Protein AF-U1Q162-F1 (afdb_monomer_lite)

Secondary structure (DSSP, 8-state):
--TTTT--TTSPPTT---S--HHHHHHHHHHHHHHHHHHH--STTGGGS-SHHHHHHHHHHHHHHTT-SS------GGG-

Sequence (80 aa):
ANPSDDAGPTNPLKGITSTNNPAQDKIDRGTANAARCAQHSQVPELLDHVGTRDVARDLDILRATNSNTKLNYLGVSYGT

Organism: NCBI:txid1321818

Structure (mmCIF, N/CA/C/O backbone):
data_AF-U1Q162-F1
#
_entry.id   AF-U1Q162-F1
#
loop_
_atom_site.group_PDB
_atom_site.id
_atom_site.type_symbol
_atom_site.label_atom_id
_atom_site.label_alt_id
_atom_site.label_comp_id
_atom_site.label_asym_id
_atom_site.label_entity_id
_atom_site.label_seq_id
_atom_site.pdbx_PDB_ins_code
_atom_site.Cartn_x
_atom_site.Cartn_y
_atom_site.Cartn_z
_atom_site.occupancy
_atom_site.B_iso_or_equiv
_atom_site.auth_seq_id
_atom_site.auth_comp_id
_atom_site.auth_asym_id
_atom_site.auth_atom_id
_atom_site.pdbx_PDB_model_num
ATOM 1 N N . ALA A 1 1 ? 2.954 9.449 -34.286 1.00 54.47 1 ALA A N 1
ATOM 2 C CA . ALA A 1 1 ? 3.015 8.342 -33.314 1.00 54.47 1 ALA A CA 1
ATOM 3 C C . ALA A 1 1 ? 3.919 8.785 -32.179 1.00 54.47 1 ALA A C 1
ATOM 5 O O . ALA A 1 1 ? 4.987 9.320 -32.469 1.00 54.47 1 ALA A O 1
ATOM 6 N N . ASN A 1 2 ? 3.463 8.674 -30.935 1.00 51.81 2 ASN A N 1
ATOM 7 C CA . ASN A 1 2 ? 4.243 9.055 -29.766 1.00 51.81 2 ASN A CA 1
ATOM 8 C C . ASN A 1 2 ? 5.222 7.901 -29.459 1.00 51.81 2 ASN A C 1
ATOM 10 O O . ASN A 1 2 ? 4.805 6.743 -29.477 1.00 51.81 2 ASN A O 1
ATOM 14 N N . PRO A 1 3 ? 6.520 8.151 -29.204 1.00 55.28 3 PRO A N 1
ATOM 15 C CA . PRO A 1 3 ? 7.492 7.078 -28.945 1.00 55.28 3 PRO A CA 1
ATOM 16 C C . PRO A 1 3 ? 7.150 6.178 -27.746 1.00 55.28 3 PRO A C 1
ATOM 18 O O . PRO A 1 3 ? 7.739 5.109 -27.588 1.00 55.28 3 PRO A O 1
ATOM 21 N N . SER A 1 4 ? 6.216 6.623 -26.905 1.00 56.06 4 SER A N 1
ATOM 22 C CA . SER A 1 4 ? 5.731 5.945 -25.704 1.00 56.06 4 SER A CA 1
ATOM 23 C C . SER A 1 4 ? 4.577 4.966 -25.944 1.00 56.06 4 SER A C 1
ATOM 25 O O . SER A 1 4 ? 4.249 4.225 -25.026 1.00 56.06 4 SER A O 1
ATOM 27 N N . ASP A 1 5 ? 3.971 4.951 -27.136 1.00 57.59 5 ASP A N 1
ATOM 28 C CA . ASP A 1 5 ? 2.717 4.221 -27.396 1.00 57.59 5 ASP A CA 1
ATOM 29 C C . ASP A 1 5 ? 2.850 2.685 -27.226 1.00 57.59 5 ASP A C 1
ATOM 31 O O . ASP A 1 5 ? 1.870 2.026 -26.892 1.00 57.59 5 ASP A O 1
ATOM 35 N N . ASP A 1 6 ? 4.064 2.129 -27.371 1.00 55.53 6 ASP A N 1
ATOM 36 C CA . ASP A 1 6 ? 4.352 0.679 -27.314 1.00 55.53 6 ASP A CA 1
ATOM 37 C C . ASP A 1 6 ? 5.344 0.290 -26.184 1.00 55.53 6 ASP A C 1
ATOM 39 O O . ASP A 1 6 ? 5.837 -0.845 -26.117 1.00 55.53 6 ASP A O 1
ATOM 43 N N . ALA A 1 7 ? 5.702 1.238 -25.310 1.00 55.16 7 ALA A N 1
ATOM 44 C CA . ALA A 1 7 ? 6.720 1.032 -24.282 1.00 55.16 7 ALA A CA 1
ATOM 45 C C . ALA A 1 7 ? 6.139 0.285 -23.070 1.00 55.16 7 ALA A C 1
ATOM 47 O O . ALA A 1 7 ? 5.617 0.882 -22.131 1.00 55.16 7 ALA A O 1
ATOM 48 N N . GLY A 1 8 ? 6.236 -1.045 -23.087 1.00 53.97 8 GLY A N 1
ATOM 49 C CA . GLY A 1 8 ? 6.097 -1.861 -21.880 1.00 53.97 8 GLY A CA 1
ATOM 50 C C . GLY A 1 8 ? 7.239 -1.596 -20.881 1.00 53.97 8 GLY A C 1
ATOM 51 O O . GLY A 1 8 ? 8.265 -1.034 -21.262 1.00 53.97 8 GLY A O 1
ATOM 52 N N . PRO A 1 9 ? 7.123 -2.046 -19.619 1.00 54.16 9 PRO A N 1
ATOM 53 C CA . PRO A 1 9 ? 8.097 -1.769 -18.550 1.00 54.16 9 PRO A CA 1
ATOM 54 C C . PRO A 1 9 ? 9.512 -2.319 -18.807 1.00 54.16 9 PRO A C 1
ATOM 56 O O . PRO A 1 9 ? 10.425 -2.065 -18.028 1.00 54.16 9 PRO A O 1
ATOM 59 N N . THR A 1 10 ? 9.705 -3.083 -19.879 1.00 53.62 10 THR A N 1
ATOM 60 C CA . THR A 1 10 ? 11.000 -3.628 -20.307 1.00 53.62 10 THR A CA 1
ATOM 61 C C . THR A 1 10 ? 11.294 -3.381 -21.785 1.00 53.62 10 THR A C 1
ATOM 63 O O . THR A 1 10 ? 12.338 -3.809 -22.270 1.00 53.62 10 THR A O 1
ATOM 66 N N . ASN A 1 11 ? 10.387 -2.737 -22.527 1.00 57.81 11 ASN A N 1
ATOM 67 C CA . ASN A 1 11 ? 10.590 -2.519 -23.955 1.00 57.81 11 ASN A CA 1
ATOM 68 C C . ASN A 1 11 ? 11.316 -1.191 -24.183 1.00 57.81 11 ASN A C 1
ATOM 70 O O . ASN A 1 11 ? 10.911 -0.172 -23.616 1.00 57.81 11 ASN A O 1
ATOM 74 N N . PRO A 1 12 ? 12.350 -1.172 -25.042 1.00 57.19 12 PRO A N 1
ATOM 75 C CA . PRO A 1 12 ? 13.026 0.063 -25.390 1.00 57.19 12 PRO A CA 1
ATOM 76 C C . PRO A 1 12 ? 12.078 1.001 -26.140 1.00 57.19 12 PRO A C 1
ATOM 78 O O . PRO A 1 12 ? 11.282 0.577 -26.982 1.00 57.19 12 PRO A O 1
ATOM 81 N N . LEU A 1 13 ? 12.194 2.297 -25.850 1.00 60.62 13 LEU A N 1
ATOM 82 C CA . LEU A 1 13 ? 11.461 3.344 -26.560 1.00 60.62 13 L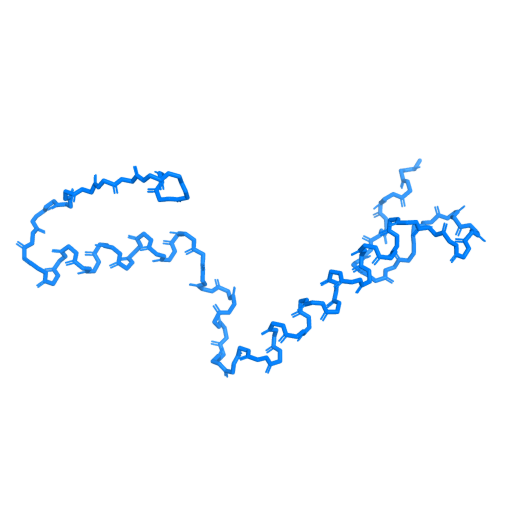EU A CA 1
ATOM 83 C C . LEU A 1 13 ? 11.740 3.255 -28.069 1.00 60.62 13 LEU A C 1
ATOM 85 O O . LEU A 1 13 ? 12.892 3.259 -28.517 1.00 60.62 13 LEU A O 1
ATOM 89 N N . LYS A 1 14 ? 10.669 3.186 -28.861 1.00 55.09 14 LYS A N 1
ATOM 90 C CA . LYS A 1 14 ? 10.738 2.983 -30.311 1.00 55.09 14 LYS A CA 1
ATOM 91 C C . LYS A 1 14 ? 11.480 4.140 -30.988 1.00 55.09 14 LYS A C 1
ATOM 93 O O . LYS A 1 14 ? 11.092 5.297 -30.850 1.00 55.09 14 LYS A O 1
ATOM 98 N N . GLY A 1 15 ? 12.524 3.817 -31.756 1.00 58.06 15 GLY A N 1
ATOM 99 C CA . GLY A 1 15 ? 13.307 4.788 -32.533 1.00 58.06 15 GLY A CA 1
ATOM 100 C C . GLY A 1 15 ? 14.534 5.372 -31.822 1.00 58.06 15 GLY A C 1
ATOM 101 O O . GLY A 1 15 ? 15.198 6.230 -32.397 1.00 58.06 15 GLY A O 1
ATOM 102 N N . ILE A 1 16 ? 14.870 4.909 -30.613 1.00 55.25 16 ILE A N 1
ATOM 103 C CA . ILE A 1 16 ? 16.095 5.318 -29.913 1.00 55.25 16 ILE A CA 1
ATOM 104 C C . ILE A 1 16 ? 17.198 4.282 -30.170 1.00 55.25 16 ILE A C 1
ATOM 106 O O . ILE A 1 16 ? 17.155 3.174 -29.650 1.00 55.25 16 ILE A O 1
ATOM 110 N N . THR A 1 17 ? 18.196 4.648 -30.979 1.00 56.47 17 THR A N 1
ATOM 111 C CA . THR A 1 17 ? 19.365 3.810 -31.327 1.00 56.47 17 THR A CA 1
ATOM 112 C C . THR A 1 17 ? 20.576 4.025 -30.406 1.00 56.47 17 THR A C 1
ATOM 114 O O . THR A 1 17 ? 21.645 3.477 -30.659 1.00 56.47 17 THR A O 1
ATOM 117 N N . SER A 1 18 ? 20.436 4.830 -29.346 1.00 50.81 18 SER A N 1
ATOM 118 C CA . SER A 1 18 ? 21.519 5.136 -28.403 1.00 50.81 18 SER A CA 1
ATOM 119 C C . SER A 1 18 ? 21.510 4.176 -27.215 1.00 50.81 18 SER A C 1
ATOM 121 O O . SER A 1 18 ? 20.544 4.138 -26.454 1.00 50.81 18 SER A O 1
ATOM 123 N N . THR A 1 19 ? 22.622 3.467 -27.016 1.00 53.94 19 THR A N 1
ATOM 124 C CA . THR A 1 19 ? 22.887 2.547 -25.893 1.00 53.94 19 THR A CA 1
ATOM 125 C C . THR A 1 19 ? 23.012 3.251 -24.531 1.00 53.94 19 THR A C 1
ATOM 127 O O . THR A 1 19 ? 23.176 2.586 -23.519 1.00 53.94 19 THR A O 1
ATOM 130 N N . ASN A 1 20 ? 22.912 4.586 -24.492 1.00 56.78 20 ASN A N 1
ATOM 131 C CA . ASN A 1 20 ? 22.942 5.404 -23.279 1.00 56.78 20 ASN A CA 1
ATOM 132 C C . ASN A 1 20 ? 21.680 6.272 -23.227 1.00 56.78 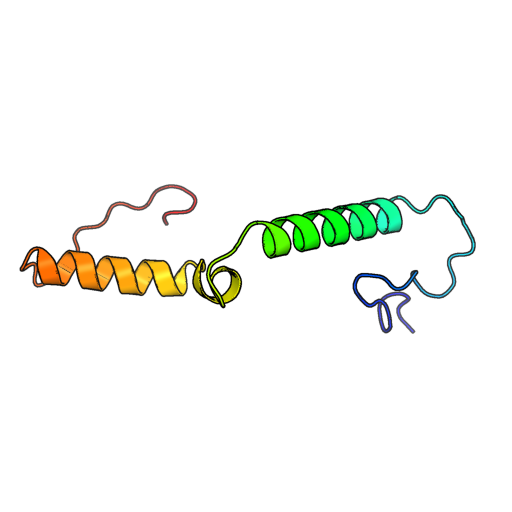20 ASN A C 1
ATOM 134 O O . ASN A 1 20 ? 21.728 7.471 -23.511 1.00 56.78 20 ASN A O 1
ATOM 138 N N . ASN A 1 21 ? 20.532 5.665 -22.923 1.00 70.31 21 ASN A N 1
ATOM 139 C CA . ASN A 1 21 ? 19.301 6.404 -22.666 1.00 70.31 21 ASN A CA 1
ATOM 140 C C . ASN A 1 21 ? 19.049 6.457 -21.148 1.00 70.31 21 ASN A C 1
ATOM 142 O O . ASN A 1 21 ? 18.581 5.468 -20.587 1.00 70.31 21 ASN A O 1
ATOM 146 N N . PRO A 1 22 ? 19.272 7.604 -20.476 1.00 70.62 22 PRO A N 1
ATOM 147 C CA . PRO A 1 22 ? 19.038 7.749 -19.037 1.00 70.62 22 PRO A CA 1
ATOM 148 C C . PRO A 1 22 ? 17.606 7.417 -18.587 1.00 70.62 22 PRO A C 1
ATOM 150 O O . PRO A 1 22 ? 17.372 7.188 -17.398 1.00 70.62 22 PRO A O 1
ATOM 153 N N . ALA A 1 23 ? 16.631 7.430 -19.504 1.00 78.12 23 ALA A N 1
ATOM 154 C CA . ALA A 1 23 ? 15.276 6.968 -19.226 1.00 78.12 23 ALA A CA 1
ATOM 155 C C . ALA A 1 23 ? 15.198 5.434 -19.137 1.00 78.12 23 ALA A C 1
ATOM 157 O O . ALA A 1 23 ? 14.538 4.928 -18.233 1.00 78.12 23 ALA A O 1
ATOM 158 N N . GLN A 1 24 ? 15.913 4.706 -20.004 1.00 77.38 24 GLN A N 1
ATOM 159 C CA . GLN A 1 24 ? 15.951 3.241 -19.986 1.00 77.38 24 GLN A CA 1
ATOM 160 C C . GLN A 1 24 ? 16.612 2.724 -18.706 1.00 77.38 24 GLN A C 1
ATOM 162 O O . GLN A 1 24 ? 16.031 1.893 -18.021 1.00 77.38 24 GLN A O 1
ATOM 167 N N . ASP A 1 25 ? 17.731 3.321 -18.287 1.00 79.44 25 ASP A N 1
ATOM 168 C CA . ASP A 1 25 ? 18.392 2.950 -17.027 1.00 79.44 25 ASP A CA 1
ATOM 169 C C . ASP A 1 25 ? 17.466 3.116 -15.809 1.00 79.44 25 ASP A C 1
ATOM 171 O O . ASP A 1 25 ? 17.519 2.353 -14.843 1.00 79.44 25 ASP A O 1
ATOM 175 N N . LYS A 1 26 ? 16.603 4.141 -15.814 1.00 81.94 26 LYS A N 1
ATOM 176 C CA . LYS A 1 26 ? 15.613 4.346 -14.745 1.00 81.94 26 LYS A CA 1
ATOM 177 C C . LYS A 1 26 ? 14.527 3.273 -14.770 1.00 81.94 26 LYS A C 1
ATOM 179 O O . LYS A 1 26 ? 14.149 2.807 -13.696 1.00 81.94 26 LYS A O 1
ATOM 184 N N . ILE A 1 27 ? 14.061 2.899 -15.959 1.00 85.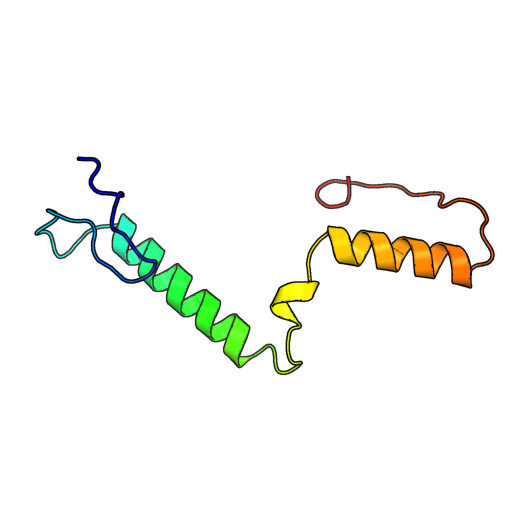06 27 ILE A N 1
ATOM 185 C CA . ILE A 1 27 ? 13.072 1.837 -16.164 1.00 85.06 27 ILE A CA 1
ATOM 186 C C . ILE A 1 27 ? 13.643 0.498 -15.689 1.00 85.06 27 ILE A C 1
ATOM 188 O O . ILE A 1 27 ? 13.045 -0.138 -14.826 1.00 85.06 27 ILE A O 1
ATOM 192 N N . ASP A 1 28 ? 14.841 0.131 -16.140 1.00 83.50 28 ASP A N 1
ATOM 193 C CA . ASP A 1 28 ? 15.483 -1.142 -15.800 1.00 83.50 28 ASP A CA 1
ATOM 194 C C . ASP A 1 28 ? 15.723 -1.263 -14.289 1.00 83.50 28 ASP A C 1
ATOM 196 O O . ASP A 1 28 ? 15.427 -2.295 -13.680 1.00 83.50 28 ASP A O 1
ATOM 200 N N . ARG A 1 29 ? 16.174 -0.177 -13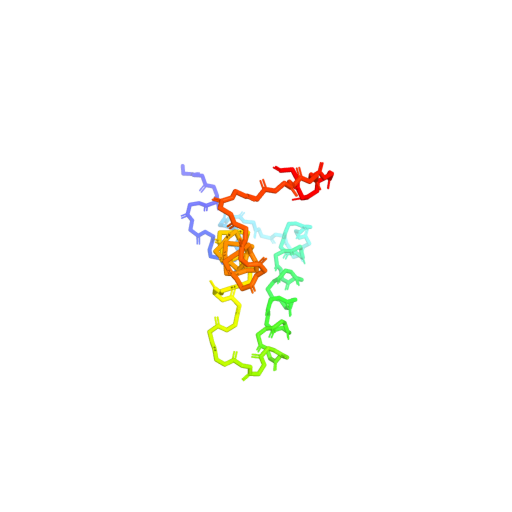.640 1.00 87.50 29 ARG A N 1
ATOM 201 C CA . ARG A 1 29 ? 16.284 -0.129 -12.173 1.00 87.50 29 ARG A CA 1
ATOM 202 C C . ARG A 1 29 ? 14.926 -0.254 -11.487 1.00 87.50 29 ARG A C 1
ATOM 204 O O . ARG A 1 29 ? 14.832 -0.952 -10.483 1.00 87.50 29 ARG A O 1
ATOM 211 N N . GLY A 1 30 ? 13.886 0.401 -12.001 1.00 90.19 30 GLY A N 1
ATOM 212 C CA . GLY A 1 30 ? 12.523 0.294 -11.476 1.00 90.19 30 GLY A CA 1
ATOM 213 C C . GLY A 1 30 ? 11.995 -1.139 -11.538 1.00 90.19 30 GLY A C 1
ATOM 214 O O . GLY A 1 30 ? 11.546 -1.673 -10.524 1.00 90.19 30 GLY A O 1
ATOM 215 N N . THR A 1 31 ? 12.147 -1.792 -12.688 1.00 93.25 31 THR A N 1
ATOM 216 C CA . THR A 1 31 ? 11.759 -3.190 -12.907 1.00 93.25 31 THR A CA 1
ATOM 217 C C . THR A 1 31 ? 12.541 -4.137 -11.999 1.00 93.25 31 THR A C 1
ATOM 219 O O . THR A 1 31 ? 11.948 -4.979 -11.323 1.00 93.25 31 THR A O 1
ATOM 222 N N . ALA A 1 32 ? 13.862 -3.960 -11.889 1.00 93.12 32 ALA A N 1
ATOM 223 C CA . ALA A 1 32 ? 14.684 -4.747 -10.974 1.00 93.12 32 ALA A CA 1
ATOM 224 C C . ALA A 1 32 ? 14.277 -4.546 -9.503 1.00 93.12 32 ALA A C 1
ATOM 226 O O . ALA A 1 32 ? 14.303 -5.498 -8.723 1.00 93.12 32 ALA A O 1
ATOM 227 N N . ASN A 1 33 ? 13.902 -3.328 -9.101 1.00 95.31 33 ASN A N 1
ATOM 228 C CA . ASN A 1 33 ? 13.413 -3.052 -7.749 1.00 95.31 33 ASN A CA 1
ATOM 229 C C . ASN A 1 33 ? 12.065 -3.742 -7.493 1.00 95.31 33 ASN A C 1
ATOM 231 O O . ASN A 1 33 ? 11.915 -4.398 -6.465 1.00 95.31 33 ASN A O 1
ATOM 235 N N . ALA A 1 34 ? 11.118 -3.641 -8.431 1.00 94.50 34 ALA A N 1
ATOM 236 C CA . ALA A 1 34 ? 9.806 -4.276 -8.326 1.00 94.50 34 ALA A CA 1
ATOM 237 C C . ALA A 1 34 ? 9.919 -5.805 -8.201 1.00 94.50 34 ALA A C 1
ATOM 239 O O . ALA A 1 34 ? 9.282 -6.399 -7.331 1.00 94.50 34 ALA A O 1
ATOM 240 N N . ALA A 1 35 ? 10.799 -6.432 -8.990 1.00 94.25 35 ALA A N 1
ATOM 241 C CA . ALA A 1 35 ? 11.074 -7.865 -8.896 1.00 94.25 35 ALA A CA 1
ATOM 242 C C . ALA A 1 35 ? 11.610 -8.270 -7.510 1.00 94.25 35 ALA A C 1
ATOM 244 O O . ALA A 1 35 ? 11.192 -9.288 -6.960 1.00 94.25 35 ALA A O 1
ATOM 245 N N . ARG A 1 36 ? 12.486 -7.453 -6.903 1.00 96.44 36 ARG A N 1
ATOM 246 C CA . ARG A 1 36 ? 12.969 -7.695 -5.532 1.00 96.44 36 ARG A CA 1
ATOM 247 C C . ARG A 1 36 ? 11.856 -7.555 -4.495 1.00 96.44 36 ARG A C 1
ATOM 249 O O . ARG A 1 36 ? 11.781 -8.382 -3.592 1.00 96.44 36 ARG A O 1
ATOM 256 N N . CYS A 1 37 ? 10.969 -6.567 -4.629 1.00 96.00 37 CYS A N 1
ATOM 257 C CA . CYS A 1 37 ? 9.799 -6.452 -3.752 1.00 96.00 37 CYS A CA 1
ATOM 258 C C . CYS A 1 37 ? 8.917 -7.705 -3.831 1.00 96.00 37 CYS A C 1
ATOM 260 O O . CYS A 1 37 ? 8.543 -8.242 -2.792 1.00 96.00 37 CYS A O 1
ATOM 262 N N . ALA A 1 38 ? 8.642 -8.204 -5.041 1.00 93.88 38 ALA A N 1
ATOM 263 C CA . ALA A 1 38 ? 7.862 -9.424 -5.243 1.00 93.88 38 ALA A CA 1
ATOM 264 C C . ALA A 1 38 ? 8.550 -10.662 -4.643 1.00 93.88 38 ALA A C 1
ATOM 266 O O . ALA A 1 38 ? 7.912 -11.434 -3.936 1.00 93.88 38 ALA A O 1
ATOM 267 N N . GLN A 1 39 ? 9.863 -10.819 -4.844 1.00 95.19 39 GLN A N 1
ATOM 268 C CA . GLN A 1 39 ? 10.636 -11.942 -4.296 1.00 95.19 39 GLN A CA 1
ATOM 269 C C . GLN A 1 39 ? 10.610 -11.997 -2.759 1.00 95.19 39 GLN A C 1
ATOM 271 O O . GLN A 1 39 ? 10.625 -13.081 -2.175 1.00 95.19 39 GLN A O 1
ATOM 276 N N . HIS A 1 40 ? 10.605 -10.836 -2.102 1.00 95.56 40 HIS A N 1
ATOM 277 C CA . HIS A 1 40 ? 10.665 -10.741 -0.643 1.00 95.56 40 HIS A CA 1
ATOM 278 C C . HIS A 1 40 ? 9.295 -10.577 0.032 1.00 95.56 40 HIS A C 1
ATOM 280 O O . HIS A 1 40 ? 9.207 -10.692 1.253 1.00 95.56 40 HIS A O 1
ATOM 286 N N . SER A 1 41 ? 8.222 -10.382 -0.736 1.00 96.38 41 SER A N 1
ATOM 287 C CA . SER A 1 41 ? 6.843 -10.350 -0.237 1.00 96.38 41 SER A CA 1
ATOM 288 C C . SER A 1 41 ? 6.245 -11.754 -0.293 1.00 96.38 41 SER A C 1
ATOM 290 O O . SER A 1 41 ? 5.501 -12.094 -1.203 1.00 96.38 41 SER A O 1
ATOM 292 N N . GLN A 1 42 ? 6.622 -12.599 0.669 1.00 93.12 42 GLN A N 1
ATOM 293 C CA . GLN A 1 42 ? 6.294 -14.034 0.660 1.00 93.12 42 GLN A CA 1
ATOM 294 C C . GLN A 1 42 ? 4.805 -14.339 0.868 1.00 93.12 42 GLN A C 1
ATOM 296 O O . GLN A 1 42 ? 4.353 -15.433 0.535 1.00 93.12 42 GLN A O 1
ATOM 301 N N . VAL A 1 43 ? 4.055 -13.400 1.448 1.00 95.81 43 VAL A N 1
ATOM 302 C CA . VAL A 1 43 ? 2.610 -13.542 1.635 1.00 95.81 43 VAL A CA 1
ATOM 303 C C . VAL A 1 43 ? 1.929 -13.330 0.278 1.00 95.81 43 VAL A C 1
ATOM 305 O O . VAL A 1 43 ? 2.107 -12.257 -0.309 1.00 95.81 43 VAL A O 1
ATOM 308 N N . PRO A 1 44 ? 1.165 -14.317 -0.230 1.00 93.38 44 PRO A N 1
ATOM 309 C CA . PRO A 1 44 ? 0.432 -14.173 -1.484 1.00 93.38 44 PRO A CA 1
ATOM 310 C C . PRO A 1 44 ?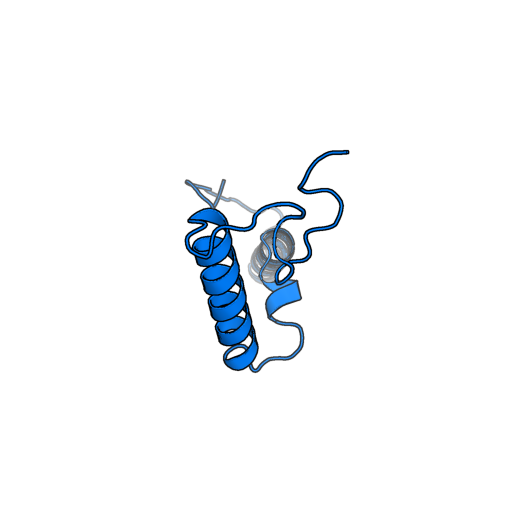 -0.443 -12.917 -1.480 1.00 93.38 44 PRO A C 1
ATOM 312 O O . PRO A 1 44 ? -1.030 -12.588 -0.452 1.00 93.38 44 PRO A O 1
ATOM 315 N N . GLU A 1 45 ? -0.501 -12.220 -2.618 1.00 93.94 45 GLU A N 1
ATOM 316 C CA . GLU A 1 45 ? -1.341 -11.025 -2.837 1.00 93.94 45 GLU A CA 1
ATOM 317 C C . GLU A 1 45 ? -1.030 -9.826 -1.914 1.00 93.94 45 GLU A C 1
ATOM 319 O O . GLU A 1 45 ? -1.683 -8.791 -2.005 1.00 93.94 45 GLU A O 1
ATOM 324 N N . LEU A 1 46 ? 0.006 -9.893 -1.063 1.00 95.75 46 LEU A N 1
ATOM 325 C CA . LEU A 1 46 ? 0.346 -8.803 -0.139 1.00 95.75 46 LEU A CA 1
ATOM 326 C C . LEU A 1 46 ? 0.538 -7.471 -0.867 1.00 95.75 46 LEU A C 1
ATOM 328 O O . LEU A 1 46 ? 0.024 -6.446 -0.428 1.00 95.75 46 LEU A O 1
ATOM 332 N N . LEU A 1 47 ? 1.260 -7.481 -1.990 1.00 96.56 47 LEU A N 1
ATOM 333 C CA . LEU A 1 47 ? 1.535 -6.265 -2.757 1.00 96.56 47 LEU A CA 1
ATOM 334 C C . LEU A 1 47 ? 0.272 -5.630 -3.361 1.00 96.56 47 LEU A C 1
ATOM 336 O O . LEU A 1 47 ? 0.280 -4.427 -3.612 1.00 96.56 47 LEU A O 1
ATOM 340 N N . ASP A 1 48 ? -0.809 -6.395 -3.518 1.00 96.56 48 ASP A N 1
ATOM 341 C CA . ASP A 1 48 ? -2.095 -5.899 -4.014 1.00 96.56 48 ASP A CA 1
ATOM 342 C C . ASP A 1 48 ? -2.944 -5.256 -2.899 1.00 96.56 48 ASP A C 1
ATOM 344 O O . ASP A 1 48 ? -3.891 -4.524 -3.188 1.00 96.56 48 ASP A O 1
ATOM 348 N N . HIS A 1 49 ? -2.580 -5.478 -1.628 1.00 96.88 49 HIS A N 1
ATOM 349 C CA . HIS A 1 49 ? -3.364 -5.098 -0.444 1.00 96.88 49 HIS A CA 1
ATOM 350 C C . HIS A 1 49 ? -2.647 -4.154 0.536 1.00 96.88 49 HIS A C 1
ATOM 352 O O . HIS A 1 49 ? -3.155 -3.869 1.617 1.00 96.88 49 HIS A O 1
ATOM 358 N N . VAL A 1 50 ? -1.479 -3.617 0.174 1.00 96.69 50 VAL A N 1
ATOM 359 C CA . VAL A 1 50 ? -0.736 -2.624 0.985 1.00 96.69 50 VAL A CA 1
ATOM 360 C C . VAL A 1 50 ? -1.112 -1.170 0.658 1.00 96.69 50 VAL A C 1
ATOM 362 O O . VAL A 1 50 ? -0.367 -0.235 0.958 1.00 96.69 50 VAL A O 1
ATOM 365 N N . GLY A 1 51 ? -2.260 -0.955 0.009 1.00 97.12 51 GLY A N 1
ATOM 366 C CA . GLY A 1 51 ? -2.730 0.365 -0.409 1.00 97.12 51 GLY A CA 1
ATOM 367 C C . GLY A 1 51 ? -3.452 1.147 0.694 1.00 97.12 51 GLY A C 1
ATOM 368 O O . GLY A 1 51 ? -4.045 0.582 1.610 1.00 97.12 51 GLY A O 1
ATOM 369 N N . THR A 1 52 ? -3.501 2.479 0.562 1.00 97.94 52 THR A N 1
ATOM 370 C CA . THR A 1 52 ? -4.193 3.380 1.511 1.00 97.94 52 THR A CA 1
ATOM 371 C C . THR A 1 52 ? -5.676 3.036 1.689 1.00 97.94 52 THR A C 1
ATOM 373 O O . THR A 1 52 ? -6.240 3.241 2.761 1.00 97.94 52 THR A O 1
ATOM 376 N N . ARG A 1 53 ? -6.324 2.485 0.651 1.00 98.00 53 ARG A N 1
ATOM 377 C CA . ARG A 1 53 ? -7.722 2.037 0.721 1.00 98.00 53 ARG A CA 1
ATOM 378 C C . ARG A 1 53 ? -7.910 0.880 1.701 1.00 98.00 53 ARG A C 1
ATOM 380 O O . ARG A 1 53 ? -8.912 0.864 2.411 1.00 98.00 53 ARG A O 1
ATOM 387 N N . ASP A 1 54 ? -6.986 -0.072 1.715 1.00 98.38 54 ASP A N 1
ATOM 388 C CA . ASP A 1 54 ? -7.036 -1.203 2.639 1.00 98.38 54 ASP A CA 1
ATOM 389 C C . ASP A 1 54 ? -6.705 -0.736 4.057 1.00 98.38 54 ASP A C 1
ATOM 391 O O . ASP A 1 54 ? -7.476 -1.004 4.973 1.00 98.38 54 ASP A O 1
ATOM 395 N N . VAL A 1 55 ? -5.714 0.148 4.212 1.00 98.00 55 VAL A N 1
ATOM 396 C CA . VAL A 1 55 ? -5.423 0.806 5.500 1.00 98.00 55 VAL A CA 1
ATOM 397 C C . VAL A 1 55 ? -6.642 1.554 6.060 1.00 98.00 55 VAL A C 1
ATOM 399 O O . VAL A 1 55 ? -6.911 1.495 7.258 1.00 98.00 55 VAL A O 1
ATOM 402 N N . ALA A 1 56 ? -7.426 2.241 5.225 1.00 97.88 56 ALA A N 1
ATOM 403 C CA . ALA A 1 56 ? -8.641 2.919 5.683 1.00 97.88 56 ALA A CA 1
ATOM 404 C C . ALA A 1 56 ? -9.700 1.937 6.223 1.00 97.88 56 ALA A C 1
ATOM 406 O O . ALA A 1 56 ? -10.416 2.268 7.169 1.00 97.88 56 ALA A O 1
ATOM 407 N N . ARG A 1 57 ? -9.791 0.725 5.655 1.00 98.31 57 ARG A N 1
ATOM 408 C CA . ARG A 1 57 ? -10.651 -0.349 6.182 1.00 98.31 57 ARG A CA 1
ATOM 409 C C . ARG A 1 57 ? -10.114 -0.866 7.512 1.00 98.31 57 ARG A C 1
ATOM 411 O O . ARG A 1 57 ? -10.895 -1.037 8.444 1.00 98.31 57 ARG A O 1
ATOM 418 N N . ASP A 1 58 ? -8.800 -1.026 7.630 1.00 98.12 58 ASP A N 1
ATOM 419 C CA . ASP A 1 58 ? -8.156 -1.450 8.876 1.00 98.12 58 ASP A CA 1
ATOM 420 C C . ASP A 1 58 ? -8.385 -0.437 10.009 1.00 98.12 58 ASP A C 1
ATOM 422 O O . ASP A 1 58 ? -8.664 -0.822 11.145 1.00 98.12 58 ASP A O 1
ATOM 426 N N . LEU A 1 59 ? -8.363 0.867 9.713 1.00 98.12 59 LEU A N 1
ATOM 427 C CA . LEU A 1 59 ? -8.707 1.910 10.687 1.00 98.12 59 LEU A CA 1
ATOM 428 C C . LEU A 1 59 ? -10.165 1.810 11.169 1.00 98.12 59 LEU A C 1
ATOM 430 O O . LEU A 1 59 ? -10.436 2.081 12.342 1.00 98.12 59 LEU A O 1
ATOM 434 N N . ASP A 1 60 ? -11.102 1.402 10.308 1.00 97.94 60 ASP A N 1
ATOM 435 C CA . ASP A 1 60 ? -12.492 1.166 10.716 1.00 97.94 60 ASP A CA 1
ATOM 436 C C . ASP A 1 60 ? -12.628 -0.076 11.609 1.00 97.94 60 ASP A C 1
ATOM 438 O O . ASP A 1 60 ? -13.375 -0.050 12.592 1.00 97.94 60 ASP A O 1
ATOM 442 N N . ILE A 1 61 ? -11.842 -1.125 11.336 1.00 98.00 61 ILE A N 1
ATOM 443 C CA . ILE A 1 61 ? -11.730 -2.288 12.224 1.00 98.00 61 ILE A CA 1
ATOM 444 C C . ILE A 1 61 ? -11.217 -1.839 13.597 1.00 98.00 61 ILE A C 1
ATOM 446 O O . ILE A 1 61 ? -11.861 -2.132 14.601 1.00 98.00 61 ILE A O 1
ATOM 450 N N . LEU A 1 62 ? -10.129 -1.061 13.656 1.00 97.38 62 LEU A N 1
ATOM 451 C CA . LEU A 1 62 ? -9.577 -0.545 14.917 1.00 97.38 62 LEU A CA 1
ATOM 452 C C . LEU A 1 62 ? -10.578 0.334 15.683 1.00 97.38 62 LEU A C 1
ATOM 454 O O . LEU A 1 62 ? -10.695 0.225 16.906 1.00 97.38 62 LEU A O 1
ATOM 458 N N . ARG A 1 63 ? -11.334 1.189 14.983 1.00 98.25 63 ARG A N 1
ATOM 459 C CA . ARG A 1 63 ? -12.433 1.964 15.582 1.00 98.25 63 ARG A CA 1
ATOM 460 C C . ARG A 1 63 ? -13.457 1.030 16.232 1.00 98.25 63 ARG A C 1
ATOM 462 O O . ARG A 1 63 ? -13.867 1.264 17.371 1.00 98.25 63 ARG A O 1
ATOM 469 N N . ALA A 1 64 ? -13.882 -0.004 15.508 1.00 97.50 64 ALA A N 1
ATOM 470 C CA . ALA A 1 64 ? -14.908 -0.933 15.961 1.00 97.50 64 ALA A CA 1
ATOM 471 C C . ALA A 1 64 ? -14.435 -1.792 17.145 1.00 97.50 64 ALA A C 1
ATOM 473 O O . ALA A 1 64 ? -15.174 -1.929 18.120 1.00 97.50 64 ALA A O 1
ATOM 474 N N . THR A 1 65 ? -13.203 -2.313 17.117 1.00 97.50 65 THR A N 1
ATOM 475 C CA . THR A 1 65 ? -12.647 -3.138 18.207 1.00 97.50 65 THR A CA 1
ATOM 476 C C . THR A 1 65 ? -12.444 -2.346 19.494 1.00 97.50 65 THR A C 1
ATOM 478 O O . THR A 1 65 ? -12.561 -2.901 20.582 1.00 97.50 65 THR A O 1
ATOM 481 N N . ASN A 1 66 ? -12.220 -1.035 19.386 1.00 95.88 66 ASN A N 1
ATOM 482 C CA . ASN A 1 66 ? -12.156 -0.122 20.528 1.00 95.88 66 ASN A CA 1
ATOM 483 C C . ASN A 1 66 ? -13.543 0.364 20.996 1.00 95.88 66 ASN A C 1
ATOM 485 O O . ASN A 1 66 ? -13.638 1.247 21.846 1.00 95.88 66 ASN A O 1
ATOM 489 N N . SER A 1 67 ? -14.631 -0.211 20.464 1.00 96.06 67 SER A N 1
ATOM 490 C CA . SER A 1 67 ? -16.024 0.142 20.785 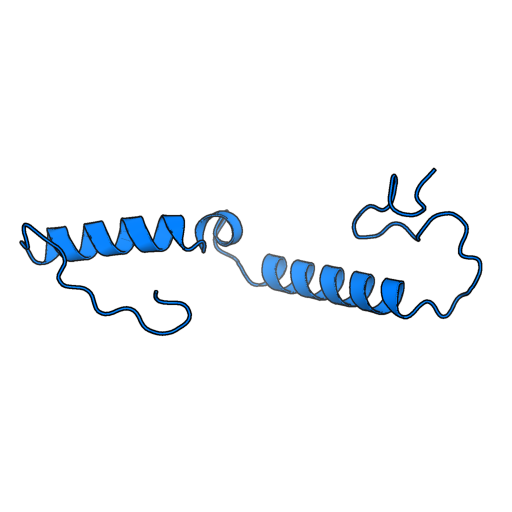1.00 96.06 67 SER A CA 1
ATOM 491 C C . SER A 1 67 ? -16.376 1.614 20.522 1.00 96.06 67 SER A C 1
ATOM 493 O O . SER A 1 67 ? -17.310 2.159 21.113 1.00 96.06 67 SER A O 1
ATOM 495 N N . ASN A 1 68 ? -15.652 2.284 19.619 1.00 97.25 68 ASN A N 1
ATOM 496 C CA . ASN A 1 68 ? -15.942 3.665 19.256 1.00 97.25 68 ASN A CA 1
ATOM 497 C C . ASN A 1 68 ? -16.992 3.721 18.141 1.00 97.25 68 ASN A C 1
ATOM 499 O O . ASN A 1 68 ? -16.868 3.071 17.108 1.00 97.25 68 ASN A O 1
ATOM 503 N N . THR A 1 69 ? -18.010 4.567 18.290 1.00 96.19 69 THR A N 1
ATOM 504 C CA . THR A 1 69 ? -19.014 4.801 17.232 1.00 96.19 69 THR A CA 1
ATOM 505 C C . THR A 1 69 ? -18.476 5.655 16.084 1.00 96.19 69 THR A C 1
ATOM 507 O O . THR A 1 69 ? -18.958 5.557 14.959 1.00 96.19 69 THR A O 1
ATOM 510 N N . LYS A 1 70 ? -17.463 6.483 16.356 1.00 96.88 70 LYS A N 1
ATOM 511 C CA . LYS A 1 70 ? -16.772 7.343 15.389 1.00 96.88 70 LYS A CA 1
ATOM 512 C C . LYS A 1 70 ? -15.270 7.273 15.615 1.00 96.88 70 LYS A C 1
ATOM 514 O O . LYS A 1 70 ? -14.827 7.137 16.752 1.00 96.88 70 LYS A O 1
ATOM 519 N N . LEU A 1 71 ? -14.502 7.393 14.538 1.00 96.50 71 LEU A N 1
ATOM 520 C CA . LEU A 1 71 ? -13.052 7.501 14.613 1.00 96.50 71 LEU A CA 1
ATOM 521 C C . LEU A 1 71 ? -12.666 8.965 14.868 1.00 96.50 71 LEU A C 1
ATOM 523 O O . LEU A 1 71 ? -13.092 9.851 14.131 1.00 96.50 71 LEU A O 1
ATOM 527 N N . ASN A 1 72 ? -11.862 9.209 15.903 1.00 95.75 72 ASN A N 1
ATOM 528 C CA . ASN A 1 72 ? -11.192 10.492 16.109 1.00 95.75 72 ASN A CA 1
ATOM 529 C C . ASN A 1 72 ? -9.756 10.368 15.587 1.00 95.75 72 ASN A C 1
ATOM 531 O O . ASN A 1 72 ? -8.940 9.690 16.208 1.00 95.75 72 ASN A O 1
ATOM 535 N N . TYR A 1 73 ? -9.475 10.962 14.429 1.00 96.50 73 TYR A N 1
ATOM 536 C CA . TYR A 1 73 ? -8.240 10.740 13.678 1.00 96.50 73 TYR A CA 1
ATOM 537 C C . TYR A 1 73 ? -7.498 12.053 13.423 1.00 96.50 73 TYR A C 1
ATOM 539 O O . TYR A 1 73 ? -8.109 13.043 13.025 1.00 96.50 73 TYR A O 1
ATOM 547 N N . LEU A 1 74 ? -6.178 12.038 13.619 1.00 97.62 74 LEU A N 1
ATOM 548 C CA . LEU A 1 74 ? -5.272 13.109 13.214 1.00 97.62 74 LEU A CA 1
ATOM 549 C C . LEU A 1 74 ? -4.336 12.573 12.129 1.00 97.62 74 LEU A C 1
ATOM 551 O O . LEU A 1 74 ? -3.475 11.740 12.408 1.00 97.62 74 LEU A O 1
ATOM 555 N N . GLY A 1 75 ? -4.504 13.084 10.915 1.00 97.56 75 GLY A N 1
ATOM 556 C CA . GLY A 1 75 ? -3.640 12.806 9.775 1.00 97.56 75 GLY A CA 1
ATOM 557 C C . GLY A 1 75 ? -2.572 13.879 9.598 1.00 97.56 75 GLY A C 1
ATOM 558 O O . GLY A 1 75 ? -2.857 15.068 9.736 1.00 97.56 75 GLY A O 1
ATOM 559 N N . VAL A 1 76 ? -1.339 13.473 9.289 1.00 98.25 76 VAL A N 1
ATOM 560 C CA . VAL A 1 76 ? -0.243 14.383 8.919 1.00 98.25 76 VAL A CA 1
ATOM 561 C C . VAL A 1 76 ? 0.540 13.768 7.763 1.00 98.25 76 VAL A C 1
ATOM 563 O O . VAL A 1 76 ? 0.843 12.574 7.780 1.00 98.25 76 VAL A O 1
ATOM 566 N N . SER A 1 77 ? 0.917 14.585 6.774 1.00 97.75 77 SER A N 1
ATOM 567 C CA . SER A 1 77 ? 1.660 14.137 5.587 1.00 97.75 77 SER A CA 1
ATOM 568 C C . SER A 1 77 ? 0.906 13.009 4.867 1.00 97.75 77 SER A C 1
ATOM 570 O O . SER A 1 77 ? -0.271 13.189 4.569 1.00 97.75 77 SER A O 1
ATOM 572 N N . TYR A 1 78 ? 1.541 11.859 4.623 1.00 96.56 78 TYR A N 1
ATOM 573 C CA . TYR A 1 78 ? 0.922 10.678 4.010 1.00 96.56 78 TYR A CA 1
ATOM 574 C C . TYR A 1 78 ? -0.346 10.194 4.734 1.00 96.56 78 TYR A C 1
ATOM 576 O O . TYR A 1 78 ? -1.193 9.562 4.117 1.00 96.56 78 TYR A O 1
ATOM 584 N N . GLY A 1 79 ? -0.489 10.495 6.028 1.00 96.62 79 GLY A N 1
ATOM 585 C CA . GLY A 1 79 ? -1.690 10.162 6.789 1.00 96.62 79 GLY A CA 1
ATOM 586 C C . GLY A 1 79 ? -2.854 11.143 6.616 1.00 96.62 79 GLY A C 1
ATOM 587 O O . GLY A 1 79 ? -3.823 11.004 7.345 1.00 96.62 79 GLY A O 1
ATOM 588 N N . THR A 1 80 ? -2.758 12.164 5.756 1.00 94.19 80 THR A N 1
ATOM 589 C CA . THR A 1 80 ? -3.881 13.088 5.472 1.00 94.19 80 THR A CA 1
ATOM 590 C C . THR A 1 80 ? -4.863 12.442 4.507 1.00 94.19 80 THR A C 1
ATOM 592 O O . THR A 1 80 ? -6.080 12.521 4.781 1.00 94.19 80 THR A O 1
#

pLDDT: mean 84.18, std 17.57, range [50.81, 98.38]

Foldseek 3Di:
DAQCPPDDLQDDRPPDPDPDDPVNVVSVVVVVVVVVVVVPCPDPCVVVQPDPVNVVVVQVVVCVVVVHPDDDDDADDVRD

Radius of gyration: 20.45 Å; chains: 1; bounding box: 42×29×54 Å